Protein AF-A0A965J196-F1 (afdb_monomer_lite)

Radius of gyration: 22.3 Å; chains: 1; bounding box: 58×25×59 Å

pLDDT: mean 90.2, std 11.03, range [49.34, 98.44]

Structure (mmCIF, N/CA/C/O backbone):
data_AF-A0A965J196-F1
#
_entry.id   AF-A0A965J196-F1
#
loop_
_atom_site.group_PDB
_atom_site.id
_atom_site.type_symbol
_atom_site.label_atom_id
_atom_site.label_alt_id
_atom_site.label_comp_id
_atom_site.label_asym_id
_atom_site.label_entity_id
_atom_site.label_seq_id
_atom_site.pdbx_PDB_ins_code
_atom_site.Cartn_x
_atom_site.Cartn_y
_atom_site.Cartn_z
_atom_site.occupancy
_atom_site.B_iso_or_equiv
_atom_site.auth_seq_id
_atom_site.auth_comp_id
_atom_site.auth_asym_id
_atom_site.auth_atom_id
_atom_site.pdbx_PDB_model_num
ATOM 1 N N . MET A 1 1 ? 32.928 -20.824 34.893 1.00 49.34 1 MET A N 1
ATOM 2 C CA . MET A 1 1 ? 31.990 -19.903 35.569 1.00 49.34 1 MET A CA 1
ATOM 3 C C . MET A 1 1 ? 30.732 -19.825 34.712 1.00 49.34 1 MET A C 1
ATOM 5 O O . MET A 1 1 ? 30.660 -18.980 33.832 1.00 49.34 1 MET A O 1
ATOM 9 N N . ASN A 1 2 ? 29.808 -20.776 34.893 1.00 49.47 2 ASN A N 1
ATOM 10 C CA . ASN A 1 2 ? 28.513 -20.784 34.205 1.00 49.47 2 ASN A CA 1
ATOM 11 C C . ASN A 1 2 ? 27.622 -19.736 34.861 1.00 49.47 2 ASN A C 1
ATOM 13 O O . ASN A 1 2 ? 27.351 -19.820 36.057 1.00 49.47 2 ASN A O 1
ATOM 17 N N . LYS A 1 3 ? 27.200 -18.736 34.093 1.00 63.19 3 LYS A N 1
ATOM 18 C CA . LYS A 1 3 ? 26.036 -17.933 34.450 1.00 63.19 3 LYS A CA 1
ATOM 19 C C . LYS A 1 3 ? 24.900 -18.444 33.582 1.00 63.19 3 LYS A C 1
ATOM 21 O O . LYS A 1 3 ? 24.869 -18.149 32.390 1.00 63.19 3 LYS A O 1
ATOM 26 N N . ASP A 1 4 ? 24.038 -19.257 34.179 1.00 73.50 4 ASP A N 1
ATOM 27 C CA . ASP A 1 4 ? 22.817 -19.729 33.542 1.00 73.50 4 ASP A CA 1
ATOM 28 C C . ASP A 1 4 ? 21.956 -18.508 33.208 1.00 73.50 4 ASP A C 1
ATOM 30 O O . ASP A 1 4 ? 21.618 -17.697 34.073 1.00 73.50 4 ASP A O 1
ATOM 34 N N . PHE A 1 5 ? 21.680 -18.321 31.921 1.00 79.00 5 PHE A N 1
ATOM 35 C CA . PHE A 1 5 ? 20.799 -17.262 31.461 1.00 79.00 5 PHE A CA 1
ATOM 36 C C . PHE A 1 5 ? 19.358 -17.631 31.815 1.00 79.00 5 PHE A C 1
ATOM 38 O O . PHE A 1 5 ? 18.801 -18.587 31.275 1.00 79.00 5 PHE A O 1
ATOM 45 N N . THR A 1 6 ? 18.739 -16.841 32.688 1.00 79.44 6 THR A N 1
ATOM 46 C CA . THR A 1 6 ? 17.302 -16.908 32.957 1.00 79.44 6 THR A CA 1
ATOM 47 C C . THR A 1 6 ? 16.623 -15.776 32.197 1.00 79.44 6 THR A C 1
ATOM 49 O O . THR A 1 6 ? 16.909 -14.603 32.441 1.00 79.44 6 THR A O 1
ATOM 52 N N . ALA A 1 7 ? 15.729 -16.108 31.262 1.00 82.44 7 ALA A N 1
ATOM 53 C CA . ALA A 1 7 ? 14.976 -15.100 30.524 1.00 82.44 7 ALA A CA 1
ATOM 54 C C . ALA A 1 7 ? 14.130 -14.241 31.489 1.00 82.44 7 ALA A C 1
ATOM 56 O O . ALA A 1 7 ? 13.536 -14.785 32.426 1.00 82.44 7 ALA A O 1
ATOM 57 N N . PRO A 1 8 ? 14.042 -12.914 31.280 1.00 78.38 8 PRO A N 1
ATOM 58 C CA . PRO A 1 8 ? 13.210 -12.057 32.111 1.00 78.38 8 PRO A CA 1
ATOM 59 C C . PRO A 1 8 ? 11.737 -12.452 31.954 1.00 78.38 8 PRO A C 1
ATOM 61 O O . PRO A 1 8 ? 11.167 -12.390 30.865 1.00 78.38 8 PRO A O 1
ATOM 64 N N . VAL A 1 9 ? 11.110 -12.855 33.058 1.00 75.25 9 VAL A N 1
ATOM 65 C CA . VAL A 1 9 ? 9.669 -13.102 33.110 1.00 75.25 9 VAL A CA 1
ATOM 66 C C . VAL A 1 9 ? 8.987 -11.769 33.386 1.00 75.25 9 VAL A C 1
ATOM 68 O O . VAL A 1 9 ? 9.043 -11.245 34.497 1.00 75.25 9 VAL A O 1
ATOM 71 N N . PHE A 1 10 ? 8.338 -11.203 32.371 1.00 74.31 10 PHE A N 1
ATOM 72 C CA . PHE A 1 10 ? 7.471 -10.049 32.575 1.00 74.31 10 PHE A CA 1
ATOM 73 C C . PHE A 1 10 ? 6.290 -10.471 3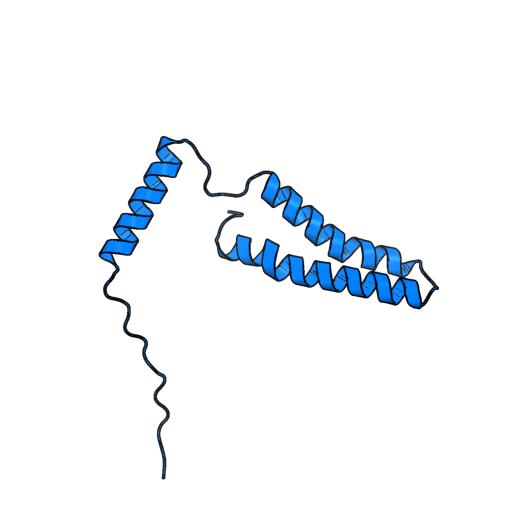3.453 1.00 74.31 10 PHE A C 1
ATOM 75 O O . PHE A 1 10 ? 5.554 -11.401 33.113 1.00 74.31 10 PHE A O 1
ATOM 82 N N . LEU A 1 11 ? 6.104 -9.793 34.590 1.00 64.06 11 LEU A N 1
ATOM 83 C CA . LEU A 1 11 ? 4.925 -9.981 35.432 1.00 64.06 11 LEU A CA 1
ATOM 84 C C . LEU A 1 11 ? 3.679 -9.786 34.559 1.00 64.06 11 LEU A C 1
ATOM 86 O O . LEU A 1 11 ? 3.487 -8.716 33.977 1.00 64.06 11 LEU A O 1
ATOM 90 N N . LYS A 1 12 ? 2.826 -10.816 34.453 1.00 64.69 12 LYS A N 1
ATOM 91 C CA . LYS A 1 12 ? 1.497 -10.679 33.842 1.00 64.69 12 LYS A CA 1
ATOM 92 C C . LYS A 1 12 ? 0.781 -9.568 34.601 1.00 64.69 12 LYS A C 1
ATOM 94 O O . LYS A 1 12 ? 0.410 -9.767 35.755 1.00 64.69 12 LYS A O 1
ATOM 99 N N . SER A 1 13 ? 0.640 -8.397 33.977 1.00 60.91 13 SER A N 1
ATOM 100 C CA . SER A 1 13 ? 0.029 -7.233 34.620 1.00 60.91 13 SER A CA 1
ATOM 101 C C . SER A 1 13 ? -1.295 -7.638 35.277 1.00 60.91 13 SER A C 1
ATOM 103 O O . SER A 1 13 ? -2.136 -8.286 34.647 1.00 60.91 13 SER A O 1
ATOM 105 N N . SER A 1 14 ? -1.486 -7.268 36.542 1.00 63.47 14 SER A N 1
ATOM 106 C CA . SER A 1 14 ? -2.669 -7.591 37.355 1.00 63.47 14 SER A CA 1
ATOM 107 C C . SER A 1 14 ? -3.959 -6.902 36.874 1.00 63.47 14 SER A C 1
ATOM 109 O O . SER A 1 14 ? -4.982 -6.932 37.550 1.00 63.47 14 SER A O 1
ATOM 111 N N . ASN A 1 15 ? -3.953 -6.311 35.676 1.00 68.00 15 ASN A N 1
ATOM 112 C CA . ASN A 1 15 ? -5.004 -5.442 35.156 1.00 68.00 15 ASN A CA 1
ATOM 113 C C . ASN A 1 15 ? -6.107 -6.176 34.372 1.00 68.00 15 ASN A C 1
ATOM 115 O O . ASN A 1 15 ? -6.840 -5.561 33.598 1.00 68.00 15 ASN A O 1
ATOM 119 N N . GLN A 1 16 ? -6.259 -7.491 34.560 1.00 76.50 16 GLN A N 1
ATOM 120 C CA . GLN A 1 16 ? -7.253 -8.300 33.836 1.00 76.50 16 GLN A CA 1
ATOM 121 C C . GLN A 1 16 ? -8.684 -7.749 33.979 1.00 76.50 16 GLN A C 1
ATOM 123 O O . GLN A 1 16 ? -9.442 -7.745 33.008 1.00 76.50 16 GLN A O 1
ATOM 128 N N . GLY A 1 17 ? -9.040 -7.225 35.159 1.00 85.44 17 GLY A N 1
ATOM 129 C CA . GLY A 1 17 ? -10.346 -6.603 35.404 1.00 85.44 17 GLY A CA 1
ATOM 130 C C . GLY A 1 17 ? -10.579 -5.336 34.573 1.00 85.44 17 GLY A C 1
ATOM 131 O O . GLY A 1 17 ? -11.665 -5.157 34.013 1.00 85.44 17 GLY A O 1
ATOM 132 N N . PHE A 1 18 ? -9.551 -4.495 34.421 1.00 87.94 18 PHE A N 1
ATOM 133 C CA . PHE A 1 18 ? -9.609 -3.303 33.575 1.00 87.94 18 PHE A CA 1
ATOM 134 C C . PHE A 1 18 ? -9.768 -3.681 32.099 1.00 87.94 18 PHE A C 1
ATOM 136 O O . PHE A 1 18 ? -10.706 -3.213 31.456 1.00 87.94 18 PHE A O 1
ATOM 143 N N . TYR A 1 19 ? -8.931 -4.592 31.583 1.00 87.44 19 TYR A N 1
ATOM 144 C CA . TYR A 1 19 ? -9.012 -5.052 30.188 1.00 87.44 19 TYR A CA 1
ATOM 145 C C . TYR A 1 19 ? -10.381 -5.652 29.855 1.00 87.44 19 TYR A C 1
ATOM 147 O O . TYR A 1 19 ? -10.973 -5.321 28.826 1.00 87.44 19 TYR A O 1
ATOM 155 N N . LYS A 1 20 ? -10.922 -6.497 30.743 1.00 90.44 20 LYS A N 1
ATOM 156 C CA . LYS A 1 20 ? -12.254 -7.090 30.567 1.00 90.44 20 LYS A CA 1
ATOM 157 C C . LYS A 1 20 ? -13.342 -6.017 30.519 1.00 90.44 20 LYS A C 1
ATOM 159 O O . LYS A 1 20 ? -14.202 -6.054 29.638 1.00 90.44 20 LYS A O 1
ATOM 164 N N . THR A 1 21 ? -13.291 -5.052 31.436 1.00 93.94 21 THR A N 1
ATOM 165 C CA . THR A 1 21 ? -14.264 -3.951 31.496 1.00 93.94 21 THR A CA 1
ATOM 166 C C . THR A 1 21 ? -14.184 -3.070 30.249 1.00 93.94 21 THR A C 1
ATOM 168 O O . THR A 1 21 ? -15.217 -2.765 29.654 1.00 93.94 21 THR A O 1
ATOM 171 N N . LEU A 1 22 ? -12.972 -2.717 29.810 1.00 93.50 22 LEU A N 1
ATOM 172 C CA . LEU A 1 22 ? -12.731 -1.936 28.597 1.00 93.50 22 LEU A CA 1
ATOM 173 C C . LEU A 1 22 ? -13.294 -2.644 27.357 1.00 93.50 22 LEU A C 1
ATOM 175 O O . LEU A 1 22 ? -14.127 -2.069 26.660 1.00 93.50 22 LEU A O 1
ATOM 179 N N . ASN A 1 23 ? -12.919 -3.905 27.123 1.00 91.44 23 ASN A N 1
ATOM 180 C CA . ASN A 1 23 ? -13.396 -4.674 25.968 1.00 91.44 23 ASN A CA 1
ATOM 181 C C . ASN A 1 23 ? -14.920 -4.848 25.961 1.00 91.44 23 ASN A C 1
ATOM 183 O O . ASN A 1 23 ? -15.540 -4.792 24.896 1.00 91.44 23 ASN A O 1
ATOM 187 N N . THR A 1 24 ? -15.529 -5.023 27.139 1.00 94.69 24 THR A N 1
ATOM 188 C CA . THR A 1 24 ? -16.991 -5.122 27.277 1.00 94.69 24 THR A CA 1
ATOM 189 C C . THR A 1 24 ? -17.660 -3.821 26.841 1.00 94.69 24 THR A C 1
ATOM 191 O O . THR A 1 24 ? -18.560 -3.846 26.005 1.00 94.69 24 THR A O 1
ATOM 194 N N . ARG A 1 25 ? -17.184 -2.676 27.345 1.00 95.56 25 ARG A N 1
ATOM 195 C CA . ARG A 1 25 ? -17.748 -1.355 27.019 1.00 95.56 25 ARG A CA 1
ATOM 196 C C . ARG A 1 25 ? -17.541 -0.976 25.555 1.00 95.56 25 ARG A C 1
ATOM 198 O O . ARG A 1 25 ? -18.477 -0.502 24.920 1.00 95.56 25 ARG A O 1
ATOM 205 N N . VAL A 1 26 ? -16.354 -1.231 25.001 1.00 94.00 26 VAL A N 1
ATOM 206 C CA . VAL A 1 26 ? -16.083 -1.015 23.571 1.00 94.00 26 VAL A CA 1
ATOM 207 C C . VAL A 1 26 ? -17.017 -1.885 22.731 1.00 94.00 26 VAL A C 1
ATOM 209 O O . VAL A 1 26 ? -17.662 -1.392 21.816 1.00 94.00 26 VAL A O 1
ATOM 212 N N . THR A 1 27 ? -17.176 -3.167 23.065 1.00 91.56 27 THR A N 1
ATOM 213 C CA . THR A 1 27 ? -18.082 -4.054 22.319 1.00 91.56 27 THR A CA 1
ATOM 214 C C . THR A 1 27 ? -19.540 -3.606 22.387 1.00 91.56 27 THR A C 1
ATOM 216 O O . THR A 1 27 ? -20.208 -3.611 21.353 1.00 91.56 27 THR A O 1
ATOM 219 N N . ALA A 1 28 ? -20.013 -3.184 23.563 1.00 94.75 28 ALA A N 1
ATOM 220 C CA . ALA A 1 28 ? -21.355 -2.633 23.732 1.00 94.75 28 ALA A CA 1
ATOM 221 C C . ALA A 1 28 ? -21.566 -1.394 22.849 1.00 94.75 28 ALA A C 1
ATOM 223 O O . ALA A 1 28 ? -22.545 -1.347 22.113 1.00 94.75 28 ALA A O 1
ATOM 224 N N . TYR A 1 29 ? -20.602 -0.467 22.816 1.00 95.62 29 TYR A N 1
ATOM 225 C CA . TYR A 1 29 ? -20.666 0.726 21.966 1.00 95.62 29 TYR A CA 1
ATOM 226 C C . TYR A 1 29 ? -20.860 0.392 20.478 1.00 95.62 29 TYR A C 1
ATOM 228 O O . TYR A 1 29 ? -21.746 0.951 19.832 1.00 95.62 29 TYR A O 1
ATOM 236 N N . PHE A 1 30 ? -20.069 -0.538 19.930 1.00 93.31 30 PHE A N 1
ATOM 237 C CA . PHE A 1 30 ? -20.216 -0.954 18.528 1.00 93.31 30 PHE A CA 1
ATOM 238 C C . PHE A 1 30 ? -21.589 -1.590 18.265 1.00 93.31 30 PHE A C 1
ATOM 240 O O . PHE A 1 30 ? -22.222 -1.277 17.259 1.00 93.31 30 PHE A O 1
ATOM 247 N N . SER A 1 31 ? -22.077 -2.428 19.187 1.00 92.25 31 SER A N 1
ATOM 248 C CA . SER A 1 31 ? -23.383 -3.090 19.071 1.00 92.25 31 SER A CA 1
ATOM 249 C C . SER A 1 31 ? -24.548 -2.092 19.121 1.00 92.25 31 SER A C 1
ATOM 251 O O . SER A 1 31 ? -25.383 -2.058 18.217 1.00 92.25 31 SER A O 1
ATOM 253 N N . GLU A 1 32 ? -24.568 -1.212 20.126 1.00 95.81 32 GLU A N 1
ATOM 254 C CA . GLU A 1 32 ? -25.612 -0.195 20.320 1.00 95.81 32 GLU A CA 1
ATOM 255 C C . GLU A 1 32 ? -25.680 0.795 19.153 1.00 95.81 32 GLU A C 1
ATOM 257 O O . GLU A 1 32 ? -26.765 1.221 18.750 1.00 95.81 32 GLU A O 1
ATOM 262 N N . LYS A 1 33 ? -24.525 1.146 18.575 1.00 94.81 33 LYS A N 1
ATOM 263 C CA . LYS A 1 33 ? -24.431 2.038 17.411 1.00 94.81 33 LYS A CA 1
ATOM 264 C C . LYS A 1 33 ? -24.563 1.318 16.067 1.00 94.81 33 LYS A C 1
ATOM 266 O O . LYS A 1 33 ? -24.520 1.990 15.040 1.00 94.81 33 LYS A O 1
ATOM 271 N N . LYS A 1 34 ? -24.749 -0.010 16.054 1.00 91.75 34 LYS A N 1
ATOM 272 C CA . LYS A 1 34 ? -24.807 -0.848 14.839 1.00 91.75 34 LYS A CA 1
ATOM 273 C C . LYS A 1 34 ? -23.592 -0.652 13.921 1.00 91.75 34 LYS A C 1
ATOM 275 O O . LYS A 1 34 ? -23.713 -0.659 12.697 1.00 91.75 34 LYS A O 1
ATOM 280 N N . LEU A 1 35 ? -22.420 -0.452 14.519 1.00 89.69 35 LEU A N 1
ATOM 281 C CA . LEU A 1 35 ? -21.151 -0.319 13.813 1.00 89.69 35 LEU A CA 1
ATOM 282 C C . LEU A 1 35 ? -20.494 -1.693 13.676 1.00 89.69 35 LEU A C 1
ATOM 284 O O . LEU A 1 35 ? -20.452 -2.475 14.625 1.00 89.69 35 LEU A O 1
ATOM 288 N N . THR A 1 36 ? -19.935 -1.969 12.500 1.00 87.38 36 THR A N 1
ATOM 289 C CA . THR A 1 36 ? -19.085 -3.145 12.298 1.00 87.38 36 THR A CA 1
ATOM 290 C C . THR A 1 36 ? -17.707 -2.920 12.918 1.00 87.38 36 THR A C 1
ATOM 292 O O . THR A 1 36 ? -17.187 -1.804 12.909 1.00 87.38 36 THR A O 1
ATOM 295 N N . LYS A 1 37 ? -17.113 -3.986 13.458 1.00 84.81 37 LYS A N 1
ATOM 296 C CA . LYS A 1 37 ? -15.709 -4.007 13.902 1.00 84.81 37 LYS A CA 1
ATOM 297 C C . LYS A 1 37 ? -14.748 -4.424 12.786 1.00 84.81 37 LYS A C 1
ATOM 299 O O . LYS A 1 37 ? -13.539 -4.356 12.971 1.00 84.81 37 LYS A O 1
ATOM 304 N N . HIS A 1 38 ? -15.302 -4.874 11.667 1.00 88.50 38 HIS A N 1
ATOM 305 C CA . HIS A 1 38 ? -14.563 -5.415 10.540 1.00 88.50 38 HIS A CA 1
ATOM 306 C C . HIS A 1 38 ? -14.371 -4.353 9.457 1.00 88.50 38 HIS A C 1
ATOM 308 O O . HIS A 1 38 ? -14.788 -3.198 9.594 1.00 88.50 38 HIS A O 1
ATOM 314 N N . ALA A 1 39 ? -13.731 -4.767 8.372 1.00 84.62 39 ALA A N 1
ATOM 315 C CA . ALA A 1 39 ? -13.264 -3.903 7.316 1.00 84.62 39 ALA A CA 1
ATOM 316 C C . ALA A 1 39 ? -14.377 -3.017 6.755 1.00 84.62 39 ALA A C 1
ATOM 318 O O . ALA A 1 39 ? -15.528 -3.419 6.579 1.00 84.62 39 ALA A O 1
ATOM 319 N N . ASN A 1 40 ? -13.989 -1.787 6.439 1.00 90.56 40 ASN A N 1
ATOM 320 C CA . ASN A 1 40 ? -14.831 -0.815 5.763 1.00 90.56 40 ASN A CA 1
ATOM 321 C C . ASN A 1 40 ? -14.328 -0.589 4.321 1.00 90.56 40 ASN A C 1
ATOM 323 O O . ASN A 1 40 ? -13.232 -1.040 3.969 1.00 90.56 40 ASN A O 1
ATOM 327 N N . PRO A 1 41 ? -15.081 0.134 3.471 1.00 91.81 41 PRO A N 1
ATOM 328 C CA . PRO A 1 41 ? -14.663 0.397 2.092 1.00 91.81 41 PRO A CA 1
ATOM 329 C C . PRO A 1 41 ? -13.288 1.072 1.972 1.00 91.81 41 PRO A C 1
ATOM 331 O O . PRO A 1 41 ? -12.546 0.799 1.031 1.00 91.81 41 PRO A O 1
ATOM 334 N N . GLY A 1 42 ? -12.912 1.906 2.948 1.00 93.94 42 GLY A N 1
ATOM 335 C CA . GLY A 1 42 ? -11.594 2.539 2.996 1.00 93.94 42 GLY A CA 1
ATOM 336 C C . GLY A 1 42 ? -10.459 1.527 3.155 1.00 93.94 42 GLY A C 1
ATOM 337 O O . GLY A 1 42 ? -9.424 1.665 2.507 1.00 93.94 42 GLY A O 1
ATOM 338 N N . MET A 1 43 ? -10.660 0.471 3.946 1.00 94.25 43 MET A N 1
ATOM 339 C CA . MET A 1 43 ? -9.681 -0.613 4.104 1.00 94.25 43 MET A CA 1
ATOM 340 C C . MET A 1 43 ? -9.526 -1.454 2.836 1.00 94.25 43 MET A C 1
ATOM 342 O O . MET A 1 43 ? -8.409 -1.827 2.470 1.00 94.25 43 MET A O 1
ATOM 346 N N . VAL A 1 44 ? -10.631 -1.715 2.132 1.00 93.44 44 VAL A N 1
ATOM 347 C CA . VAL A 1 44 ? -10.598 -2.424 0.844 1.00 93.44 44 VAL A CA 1
ATOM 348 C C . VAL A 1 44 ? -9.839 -1.598 -0.193 1.00 93.44 44 VAL A C 1
ATOM 350 O O . VAL A 1 44 ? -8.929 -2.113 -0.842 1.00 93.44 44 VAL A O 1
ATOM 353 N N . PHE A 1 45 ? -10.143 -0.300 -0.296 1.00 96.19 45 PHE A N 1
ATOM 354 C CA . PHE A 1 45 ? -9.423 0.614 -1.183 1.00 96.19 45 PHE A CA 1
ATOM 355 C C . PHE A 1 45 ? -7.932 0.691 -0.839 1.00 96.19 45 PHE A C 1
ATOM 357 O O . PHE A 1 45 ? -7.093 0.543 -1.723 1.00 96.19 45 PHE A O 1
ATOM 364 N N . LYS A 1 46 ? -7.593 0.858 0.445 1.00 95.62 46 LYS A N 1
ATOM 365 C CA . LYS A 1 46 ? -6.209 0.857 0.940 1.00 95.62 46 LYS A CA 1
ATOM 366 C C . LYS A 1 46 ? -5.469 -0.417 0.524 1.00 95.62 46 LYS A C 1
ATOM 368 O O . LYS A 1 46 ? -4.343 -0.329 0.043 1.00 95.62 46 LYS A O 1
ATOM 373 N N . SER A 1 47 ? -6.101 -1.583 0.663 1.00 96.31 47 SER A N 1
ATOM 374 C CA . SER A 1 47 ? -5.510 -2.863 0.254 1.00 96.31 47 SER A CA 1
ATOM 375 C C . SER A 1 47 ? -5.267 -2.920 -1.248 1.00 96.31 47 SER A C 1
ATOM 377 O O . SER A 1 47 ? -4.149 -3.193 -1.680 1.00 96.31 47 SER A O 1
ATOM 379 N N . PHE A 1 48 ? -6.286 -2.599 -2.047 1.00 97.56 48 PHE A N 1
ATOM 380 C CA . PHE A 1 48 ? -6.171 -2.568 -3.503 1.00 97.56 48 PHE A CA 1
ATOM 381 C C . PHE A 1 48 ? -5.076 -1.601 -3.972 1.00 97.56 48 PHE A C 1
ATOM 383 O O . PHE A 1 48 ? -4.271 -1.945 -4.837 1.00 97.56 48 PHE A O 1
ATOM 390 N N . PHE A 1 49 ? -5.009 -0.415 -3.367 1.00 98.00 49 PHE A N 1
ATOM 391 C CA . PHE A 1 49 ? -3.991 0.586 -3.655 1.00 98.00 49 PHE A CA 1
ATOM 392 C C . PHE A 1 49 ? -2.582 0.068 -3.343 1.00 98.00 49 PHE A C 1
ATOM 394 O O . PHE A 1 49 ? -1.709 0.147 -4.204 1.00 98.00 49 PHE A O 1
ATOM 401 N N . MET A 1 50 ? -2.361 -0.517 -2.160 1.00 97.88 50 MET A N 1
ATOM 402 C CA . MET A 1 50 ? -1.043 -1.041 -1.769 1.00 97.88 50 MET A CA 1
ATOM 403 C C . MET A 1 50 ? -0.600 -2.218 -2.646 1.00 97.88 50 MET A C 1
ATOM 405 O O . MET A 1 50 ? 0.557 -2.268 -3.061 1.00 97.88 50 MET A O 1
ATOM 409 N N . LEU A 1 51 ? -1.517 -3.129 -2.992 1.00 97.81 51 LEU A N 1
ATOM 410 C CA . LEU A 1 51 ? -1.222 -4.210 -3.936 1.00 97.81 51 LEU A CA 1
ATOM 411 C C . LEU A 1 51 ? -0.888 -3.657 -5.324 1.00 97.81 51 LEU A C 1
ATOM 413 O O . LEU A 1 51 ? 0.086 -4.089 -5.936 1.00 97.81 51 LEU A O 1
ATOM 417 N N . SER A 1 52 ? -1.650 -2.676 -5.808 1.00 98.12 52 SER A N 1
ATOM 418 C CA . SER A 1 52 ? -1.398 -2.044 -7.108 1.00 98.12 52 SER A CA 1
ATOM 419 C C . SER A 1 52 ? -0.050 -1.325 -7.132 1.00 98.12 52 SER A C 1
ATOM 421 O O . SER A 1 52 ? 0.667 -1.430 -8.126 1.00 98.12 52 SER A O 1
ATOM 423 N N . LEU A 1 53 ? 0.325 -0.653 -6.041 1.00 98.19 53 LEU A N 1
ATOM 424 C CA . LEU A 1 53 ? 1.614 0.027 -5.893 1.00 98.19 53 LEU A CA 1
ATOM 425 C C . LEU A 1 53 ? 2.799 -0.951 -5.892 1.00 98.19 53 LEU A C 1
ATOM 427 O O . LEU A 1 53 ? 3.900 -0.568 -6.269 1.00 98.19 53 LEU A O 1
ATOM 431 N N . TYR A 1 54 ? 2.580 -2.210 -5.508 1.00 98.44 54 TYR A N 1
ATOM 432 C CA . TYR A 1 54 ? 3.587 -3.267 -5.592 1.00 98.44 54 TYR A CA 1
ATOM 433 C C . TYR A 1 54 ? 3.622 -3.941 -6.972 1.00 98.44 54 TYR A C 1
ATOM 435 O O . TYR A 1 54 ? 4.671 -3.988 -7.613 1.00 98.44 54 TYR A O 1
ATOM 443 N N . PHE A 1 55 ? 2.483 -4.444 -7.458 1.00 98.44 55 PHE A N 1
ATOM 444 C CA . PHE A 1 55 ? 2.437 -5.263 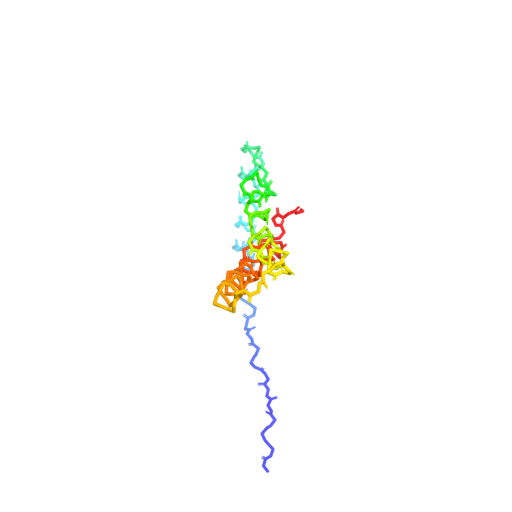-8.672 1.00 98.44 55 PHE A CA 1
ATOM 445 C C . PHE A 1 55 ? 2.534 -4.449 -9.962 1.00 98.44 55 PHE A C 1
ATOM 447 O O . PHE A 1 55 ? 3.197 -4.888 -10.901 1.00 98.44 55 PHE A O 1
ATOM 454 N N . SER A 1 56 ? 1.913 -3.267 -10.032 1.00 98.25 56 SER A N 1
ATOM 455 C CA . SER A 1 56 ? 1.887 -2.490 -11.281 1.00 98.25 56 SER A CA 1
ATOM 456 C C . SER A 1 56 ? 3.291 -2.078 -11.734 1.00 98.25 56 SER A C 1
ATOM 458 O O . SER A 1 56 ? 3.613 -2.323 -12.896 1.00 98.25 56 SER A O 1
ATOM 460 N N . PRO A 1 57 ? 4.175 -1.534 -10.868 1.00 97.94 57 PRO A N 1
ATOM 461 C CA . PRO A 1 57 ? 5.533 -1.195 -11.286 1.00 97.94 57 PRO A CA 1
ATOM 462 C C . PRO A 1 57 ? 6.338 -2.415 -11.742 1.00 97.94 57 PRO A C 1
ATOM 464 O O . PRO A 1 57 ? 7.093 -2.309 -12.705 1.00 97.94 57 PRO A O 1
ATOM 467 N N . ILE A 1 58 ? 6.139 -3.579 -11.109 1.00 98.06 58 ILE A N 1
ATOM 468 C CA . ILE A 1 58 ? 6.799 -4.831 -11.504 1.00 98.06 58 ILE A CA 1
ATOM 469 C C . ILE A 1 58 ? 6.359 -5.235 -12.912 1.00 98.06 58 ILE A C 1
ATOM 471 O O . ILE A 1 58 ? 7.213 -5.460 -13.766 1.00 98.06 58 ILE A O 1
ATOM 475 N N . VAL A 1 59 ? 5.051 -5.264 -13.184 1.00 98.25 59 VAL A N 1
ATOM 476 C CA . VAL A 1 59 ? 4.519 -5.626 -14.509 1.00 98.25 59 VAL A CA 1
ATOM 477 C C . VAL A 1 59 ? 4.989 -4.641 -15.580 1.00 98.25 59 VAL A C 1
ATOM 479 O O . VAL A 1 59 ? 5.440 -5.066 -16.639 1.00 98.25 59 VAL A O 1
ATOM 482 N N . ILE A 1 60 ? 4.948 -3.335 -15.300 1.00 97.88 60 ILE A N 1
ATOM 483 C CA . ILE A 1 60 ? 5.410 -2.297 -16.234 1.00 97.88 60 ILE A CA 1
ATOM 484 C C . ILE A 1 60 ? 6.915 -2.450 -16.517 1.00 97.88 60 ILE A C 1
ATOM 486 O O . ILE A 1 60 ? 7.343 -2.289 -17.661 1.00 97.88 60 ILE A O 1
ATOM 490 N N . SER A 1 61 ? 7.716 -2.811 -15.507 1.00 97.31 61 SER A N 1
ATOM 491 C CA . SER A 1 61 ? 9.170 -2.968 -15.651 1.00 97.31 61 SER A CA 1
ATOM 492 C C . SER A 1 61 ? 9.577 -4.052 -16.654 1.00 97.31 61 SER A C 1
ATOM 494 O O . SER A 1 61 ? 10.641 -3.933 -17.257 1.00 97.31 61 SER A O 1
ATOM 496 N N . LEU A 1 62 ? 8.719 -5.052 -16.903 1.00 96.94 62 LEU A N 1
ATOM 497 C CA . LEU A 1 62 ? 8.979 -6.135 -17.861 1.00 96.94 62 LEU A CA 1
ATOM 498 C C . LEU A 1 62 ? 9.056 -5.655 -19.317 1.00 96.94 62 LEU A C 1
ATOM 500 O O . LEU A 1 62 ? 9.632 -6.340 -20.158 1.00 96.94 62 LEU A O 1
ATOM 504 N N . PHE A 1 63 ? 8.483 -4.488 -19.619 1.00 96.75 63 PHE A N 1
ATOM 505 C CA . PHE A 1 63 ? 8.412 -3.938 -20.975 1.00 96.75 63 PHE A CA 1
ATOM 506 C C . PHE A 1 63 ? 9.344 -2.734 -21.181 1.00 96.75 63 PHE A C 1
ATOM 508 O O . PHE A 1 63 ? 9.305 -2.094 -22.232 1.00 96.75 63 PHE A O 1
ATOM 515 N N . LEU A 1 64 ? 10.175 -2.40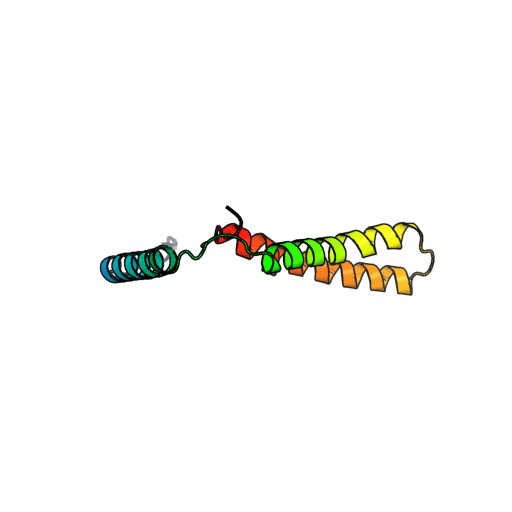1 -20.188 1.00 94.75 64 LEU A N 1
ATOM 516 C CA . LEU A 1 64 ? 11.059 -1.237 -20.208 1.00 94.75 64 LEU A CA 1
ATOM 517 C C . LEU A 1 64 ? 12.518 -1.638 -20.427 1.00 94.75 64 LEU A C 1
ATOM 519 O O . LEU A 1 64 ? 13.041 -2.529 -19.769 1.00 94.75 64 LEU A O 1
ATOM 523 N N . SER A 1 65 ? 13.200 -0.902 -21.306 1.00 93.81 65 SER A N 1
ATOM 524 C CA . SER A 1 65 ? 14.643 -1.032 -21.556 1.00 93.81 65 SER A CA 1
ATOM 525 C C . SER A 1 65 ? 15.478 0.083 -20.915 1.00 93.81 65 SER A C 1
ATOM 527 O O . SER A 1 65 ? 16.703 -0.006 -20.870 1.00 93.81 65 SER A O 1
ATOM 529 N N . ASN A 1 66 ? 14.841 1.144 -20.406 1.00 97.75 66 ASN A N 1
ATOM 530 C CA . ASN A 1 66 ? 15.538 2.254 -19.762 1.00 97.75 66 ASN A CA 1
ATOM 531 C C . ASN A 1 66 ? 15.898 1.910 -18.309 1.00 97.75 66 ASN A C 1
ATOM 533 O O . ASN A 1 66 ? 15.017 1.778 -17.457 1.00 97.75 66 ASN A O 1
ATOM 537 N N . THR A 1 67 ? 17.197 1.845 -18.016 1.00 97.00 67 THR A N 1
ATOM 538 C CA . THR A 1 67 ? 17.725 1.467 -16.697 1.00 97.00 67 THR A CA 1
ATOM 539 C C . THR A 1 67 ? 17.253 2.378 -15.563 1.00 97.00 67 THR A C 1
ATOM 541 O O . THR A 1 67 ? 16.907 1.888 -14.492 1.00 97.00 67 THR A O 1
ATOM 544 N N . PHE A 1 68 ? 17.200 3.697 -15.769 1.00 97.75 68 PHE A N 1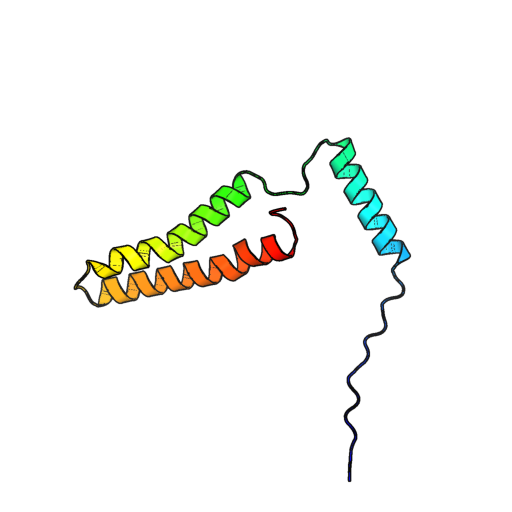
ATOM 545 C CA . PHE A 1 68 ? 16.790 4.627 -14.711 1.00 97.75 68 PHE A CA 1
ATOM 546 C C . PHE A 1 68 ? 15.303 4.490 -14.376 1.00 97.75 68 PHE A C 1
ATOM 548 O O . PHE A 1 68 ? 14.939 4.489 -13.200 1.00 97.75 68 PHE A O 1
ATOM 555 N N . LEU A 1 69 ? 14.450 4.308 -15.390 1.00 97.56 69 LEU A N 1
ATOM 556 C CA . LEU A 1 69 ? 13.027 4.029 -15.177 1.00 97.56 69 LEU A CA 1
ATOM 557 C C . LEU A 1 69 ? 12.815 2.674 -14.499 1.00 97.56 69 LEU A C 1
ATOM 559 O O . LEU A 1 69 ? 11.985 2.574 -13.599 1.00 97.56 69 LEU A O 1
ATOM 563 N N . PHE A 1 70 ? 13.589 1.655 -14.882 1.00 97.69 70 PHE A N 1
ATOM 564 C CA . PHE A 1 70 ? 13.544 0.343 -14.242 1.00 97.69 70 PHE A CA 1
ATOM 565 C C . PHE A 1 70 ? 13.847 0.449 -12.741 1.00 97.69 70 PHE A C 1
ATOM 567 O O . PHE A 1 70 ? 13.041 0.016 -11.921 1.00 97.69 70 PHE A O 1
ATOM 574 N N . ILE A 1 71 ? 14.952 1.105 -12.370 1.00 97.88 71 ILE A N 1
ATOM 575 C CA . ILE A 1 71 ? 15.312 1.330 -10.960 1.00 97.88 71 ILE A CA 1
ATOM 576 C C . ILE A 1 71 ? 14.209 2.119 -10.239 1.00 97.88 71 ILE A C 1
ATOM 578 O O . ILE A 1 71 ? 13.796 1.733 -9.147 1.00 97.88 71 ILE A O 1
ATOM 582 N N . GLY A 1 72 ? 13.686 3.183 -10.858 1.00 98.25 72 GLY A N 1
ATOM 583 C CA . GLY A 1 72 ? 12.605 3.987 -10.284 1.00 98.25 72 GLY A CA 1
ATOM 584 C C . GLY A 1 72 ? 11.343 3.173 -9.979 1.00 98.25 72 GLY A C 1
ATOM 585 O O . GLY A 1 72 ? 10.789 3.282 -8.885 1.00 98.25 72 GLY A O 1
ATOM 586 N N . LEU A 1 73 ? 10.917 2.304 -10.900 1.00 98.19 73 LEU A N 1
ATOM 587 C CA . LEU A 1 73 ? 9.768 1.416 -10.692 1.00 98.19 73 LEU A CA 1
ATOM 588 C C . LEU A 1 73 ? 10.013 0.399 -9.575 1.00 98.19 73 LEU A C 1
ATOM 590 O O . LEU A 1 73 ? 9.107 0.138 -8.786 1.00 98.19 73 LEU A O 1
ATOM 594 N N . TRP A 1 74 ? 11.230 -0.130 -9.456 1.00 98.00 74 TRP A N 1
ATOM 595 C CA . TRP A 1 74 ? 11.591 -1.035 -8.363 1.00 98.00 74 TRP A CA 1
ATOM 596 C C . TRP A 1 74 ? 11.617 -0.335 -7.001 1.00 98.00 74 TRP A C 1
ATOM 598 O O . TRP A 1 74 ? 11.161 -0.914 -6.014 1.00 98.00 74 TRP A O 1
ATOM 608 N N . CYS A 1 75 ? 12.054 0.926 -6.932 1.00 98.31 75 CYS A N 1
ATOM 609 C CA . CYS A 1 75 ? 11.924 1.735 -5.718 1.00 98.31 75 CYS A CA 1
ATOM 610 C C . CYS A 1 75 ? 10.451 1.914 -5.317 1.00 98.31 75 CYS A C 1
ATOM 612 O O . CYS A 1 75 ? 10.106 1.738 -4.147 1.00 98.31 75 CYS A O 1
ATOM 614 N N . ILE A 1 76 ? 9.571 2.209 -6.282 1.00 98.44 76 ILE A N 1
ATOM 615 C CA . ILE A 1 76 ? 8.124 2.331 -6.038 1.00 98.44 76 ILE A CA 1
ATOM 616 C C . ILE A 1 76 ? 7.540 0.992 -5.567 1.00 98.44 76 ILE A C 1
ATOM 618 O O . ILE A 1 76 ? 6.803 0.963 -4.581 1.00 98.44 76 ILE A O 1
ATOM 622 N N . ALA A 1 77 ? 7.918 -0.122 -6.200 1.00 98.44 77 ALA A N 1
ATOM 623 C CA . ALA A 1 77 ? 7.502 -1.454 -5.768 1.00 98.44 77 ALA A CA 1
ATOM 624 C C . ALA A 1 77 ? 7.967 -1.756 -4.332 1.00 98.44 77 ALA A C 1
ATOM 626 O O . ALA A 1 77 ? 7.201 -2.309 -3.546 1.00 98.44 77 ALA A O 1
ATOM 627 N N . GLY A 1 78 ? 9.179 -1.344 -3.947 1.00 98.19 78 GLY A N 1
ATOM 628 C CA . GLY A 1 78 ? 9.678 -1.459 -2.573 1.00 98.19 78 GLY A CA 1
AT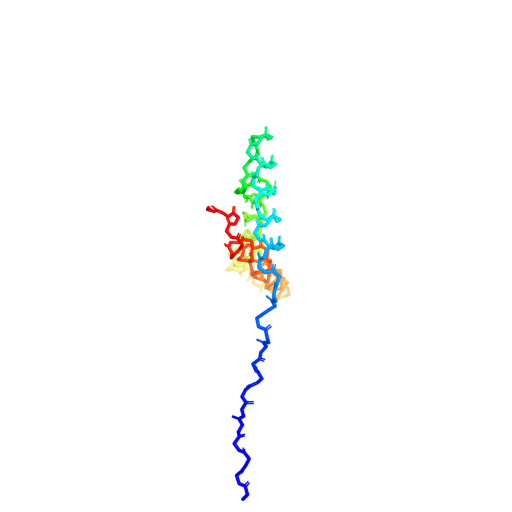OM 629 C C . GLY A 1 78 ? 8.809 -0.711 -1.555 1.00 98.19 78 GLY A C 1
ATOM 630 O O . GLY A 1 78 ? 8.485 -1.262 -0.501 1.00 98.19 78 GLY A O 1
ATOM 631 N N . ILE A 1 79 ? 8.352 0.502 -1.894 1.00 98.19 79 ILE A N 1
ATOM 632 C CA . ILE A 1 79 ? 7.382 1.255 -1.077 1.00 98.19 79 ILE A CA 1
ATOM 633 C C . ILE A 1 79 ? 6.058 0.485 -0.977 1.00 98.19 79 ILE A C 1
ATOM 635 O O . ILE A 1 79 ? 5.510 0.350 0.119 1.00 98.19 79 ILE A O 1
ATOM 639 N N . GLY A 1 80 ? 5.571 -0.073 -2.091 1.00 98.12 80 GLY A N 1
ATOM 640 C CA . GLY A 1 80 ? 4.381 -0.928 -2.113 1.00 98.12 80 GLY A CA 1
ATOM 641 C C . GLY A 1 80 ? 4.513 -2.147 -1.196 1.00 98.12 80 GLY A C 1
ATOM 642 O O . GLY A 1 80 ? 3.628 -2.406 -0.384 1.00 98.12 80 GLY A O 1
ATOM 643 N N . MET A 1 81 ? 5.646 -2.852 -1.247 1.00 98.19 81 MET A N 1
ATOM 644 C CA . MET A 1 81 ? 5.920 -4.019 -0.401 1.00 98.19 81 MET A CA 1
ATOM 645 C C . MET A 1 81 ? 5.930 -3.658 1.091 1.00 98.19 81 MET A C 1
ATOM 647 O O . MET A 1 81 ? 5.289 -4.339 1.896 1.00 98.19 81 MET A O 1
ATOM 651 N N . ALA A 1 82 ? 6.600 -2.563 1.465 1.00 97.94 82 ALA A N 1
ATOM 652 C CA . ALA A 1 82 ? 6.592 -2.068 2.841 1.00 97.94 82 ALA A CA 1
ATOM 653 C C . ALA A 1 82 ? 5.171 -1.685 3.299 1.00 97.94 82 ALA A C 1
ATOM 655 O O . ALA A 1 82 ? 4.764 -2.013 4.417 1.00 97.94 82 ALA A O 1
ATOM 656 N N . GLY A 1 83 ? 4.392 -1.050 2.417 1.00 97.12 83 GLY A N 1
ATOM 657 C CA . GLY A 1 83 ? 2.990 -0.703 2.649 1.00 97.12 83 GLY A CA 1
ATOM 658 C C . GLY A 1 83 ? 2.083 -1.922 2.834 1.00 97.12 83 GLY A C 1
ATOM 659 O O . GLY A 1 83 ? 1.228 -1.915 3.717 1.00 97.12 83 GLY A O 1
ATOM 660 N N . ILE A 1 84 ? 2.290 -3.005 2.084 1.00 98.00 84 ILE A N 1
ATOM 661 C CA . ILE A 1 84 ? 1.556 -4.263 2.295 1.00 98.00 84 ILE A CA 1
ATOM 662 C C . ILE A 1 84 ? 1.811 -4.792 3.714 1.00 98.00 84 ILE A C 1
ATOM 664 O O . ILE A 1 84 ? 0.855 -5.102 4.426 1.00 98.00 84 ILE A O 1
ATOM 668 N N . GLY A 1 85 ? 3.068 -4.825 4.165 1.00 96.38 85 GLY A N 1
ATOM 669 C CA . GLY A 1 85 ? 3.416 -5.288 5.512 1.00 96.38 85 GLY A CA 1
ATOM 670 C C . GLY A 1 85 ? 2.842 -4.408 6.629 1.00 96.38 85 GLY A C 1
ATOM 671 O O . GLY A 1 85 ? 2.144 -4.896 7.519 1.00 96.38 85 GLY A O 1
ATOM 672 N N . LEU A 1 86 ? 3.104 -3.100 6.576 1.00 94.81 86 LEU A N 1
ATOM 673 C CA . LEU A 1 86 ? 2.726 -2.174 7.650 1.00 94.81 86 LEU A CA 1
ATOM 674 C C . LEU A 1 86 ? 1.235 -1.827 7.648 1.00 94.81 86 LEU A C 1
ATOM 676 O O . LEU A 1 86 ? 0.681 -1.506 8.694 1.00 94.81 86 LEU A O 1
ATOM 680 N N . ALA A 1 87 ? 0.589 -1.849 6.486 1.00 93.44 87 ALA A N 1
ATOM 681 C CA . ALA A 1 87 ? -0.758 -1.328 6.335 1.00 93.44 87 ALA A CA 1
ATOM 682 C C . ALA A 1 87 ? -1.796 -2.436 6.127 1.00 93.44 87 ALA A C 1
ATOM 684 O O . ALA A 1 87 ? -2.877 -2.332 6.692 1.00 93.44 87 ALA A O 1
ATOM 685 N N . VAL A 1 88 ? -1.505 -3.482 5.347 1.00 95.81 88 VAL A N 1
ATOM 686 C CA . VAL A 1 88 ? -2.475 -4.561 5.074 1.00 95.81 88 VAL A CA 1
ATOM 687 C C . VAL A 1 88 ? -2.308 -5.706 6.072 1.00 95.81 88 VAL A C 1
ATOM 689 O O . VAL A 1 88 ? -3.266 -6.072 6.749 1.00 95.81 88 VAL A O 1
ATOM 692 N N . MET A 1 89 ? -1.095 -6.245 6.222 1.00 95.69 89 MET A N 1
ATOM 693 C CA . MET A 1 89 ? -0.844 -7.387 7.113 1.00 95.69 89 MET A CA 1
ATOM 694 C C . MET A 1 89 ? -1.020 -7.023 8.592 1.00 95.69 89 MET A C 1
ATOM 696 O O . MET A 1 89 ? -1.573 -7.813 9.352 1.00 95.69 89 MET A O 1
ATOM 700 N N . HIS A 1 90 ? -0.597 -5.824 9.001 1.00 95.12 90 HIS A N 1
ATOM 701 C CA . HIS A 1 90 ? -0.831 -5.316 10.357 1.00 95.12 90 HIS A CA 1
ATOM 702 C C . HIS A 1 90 ? -2.329 -5.271 10.705 1.00 95.12 90 HIS A C 1
ATOM 704 O O . HIS A 1 90 ? -2.744 -5.833 11.716 1.00 95.12 90 HIS A O 1
ATOM 710 N N . ASP A 1 91 ? -3.146 -4.674 9.831 1.00 92.94 91 ASP A N 1
ATOM 711 C CA . ASP A 1 91 ? -4.601 -4.600 10.003 1.00 92.94 91 ASP A CA 1
ATOM 712 C C . ASP A 1 91 ? -5.235 -6.008 10.049 1.00 92.94 91 ASP A C 1
ATOM 714 O O . ASP A 1 91 ? -6.144 -6.263 10.843 1.00 92.94 91 ASP A O 1
ATOM 718 N N . ALA A 1 92 ? -4.727 -6.952 9.246 1.00 91.12 92 ALA A N 1
ATOM 719 C CA . ALA A 1 92 ? -5.166 -8.349 9.264 1.00 91.12 92 ALA A CA 1
ATOM 720 C C . ALA A 1 92 ? -4.824 -9.072 10.568 1.00 91.12 92 ALA A C 1
ATOM 722 O O . ALA A 1 92 ? -5.676 -9.773 11.111 1.00 91.12 92 ALA A O 1
ATOM 723 N N . ASN A 1 93 ? -3.635 -8.844 11.123 1.00 92.50 93 ASN A N 1
ATOM 724 C CA . ASN A 1 93 ? -3.253 -9.392 12.424 1.00 92.50 93 ASN A CA 1
ATOM 725 C C . ASN A 1 93 ? -4.099 -8.828 13.576 1.00 92.50 93 ASN A C 1
ATOM 727 O O . ASN A 1 93 ? -4.246 -9.486 14.605 1.00 92.50 93 ASN A O 1
ATOM 731 N N . HIS A 1 94 ? -4.691 -7.644 13.403 1.00 89.06 94 HIS A N 1
ATOM 732 C CA . HIS A 1 94 ? -5.681 -7.093 14.329 1.00 89.06 94 HIS A CA 1
ATOM 733 C C . HIS A 1 94 ? -7.101 -7.640 14.123 1.00 89.06 94 HIS A C 1
ATOM 735 O O . HIS A 1 94 ? -8.012 -7.245 14.850 1.00 89.06 94 HIS A O 1
ATOM 741 N N . GLY A 1 95 ? -7.301 -8.553 13.167 1.00 87.56 95 GLY A N 1
ATOM 742 C CA . GLY A 1 95 ? -8.607 -9.132 12.860 1.00 87.56 95 GLY A CA 1
ATOM 743 C C . GLY A 1 95 ? -9.546 -8.149 12.166 1.00 87.56 95 GLY A C 1
ATOM 744 O O . GLY A 1 95 ? -10.753 -8.333 12.191 1.00 87.56 95 GLY A O 1
ATOM 745 N N . ALA A 1 96 ? -9.030 -7.081 11.551 1.00 87.62 96 ALA A N 1
ATOM 746 C CA . ALA A 1 96 ? -9.902 -6.099 10.918 1.00 87.62 96 ALA A CA 1
ATOM 747 C C . ALA A 1 96 ? -10.574 -6.645 9.645 1.00 87.62 96 ALA A C 1
ATOM 749 O O . ALA A 1 96 ? -11.638 -6.165 9.280 1.00 87.62 96 ALA A O 1
ATOM 750 N N . TYR A 1 97 ? -10.002 -7.647 8.965 1.00 85.88 97 TYR A N 1
ATOM 751 C CA . TYR A 1 97 ? -10.577 -8.202 7.728 1.00 85.88 97 TYR A CA 1
ATOM 752 C C . TYR A 1 97 ? -11.572 -9.360 7.931 1.00 85.88 97 TYR A C 1
ATOM 754 O O . TYR A 1 97 ? -12.228 -9.721 6.955 1.00 85.88 97 TYR A O 1
ATOM 762 N N . SER A 1 98 ? -11.715 -9.909 9.148 1.00 72.75 98 SER A N 1
ATOM 763 C CA . SER A 1 98 ? -12.542 -11.099 9.435 1.00 72.75 98 SER A CA 1
ATOM 764 C C . SER A 1 98 ? -13.235 -11.040 10.783 1.00 72.75 98 S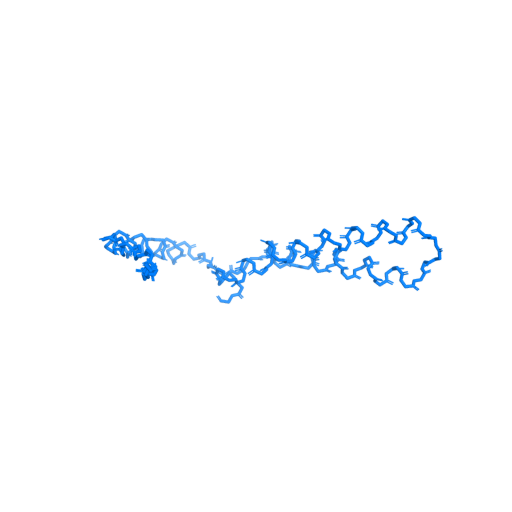ER A C 1
ATOM 766 O O . SER A 1 98 ? -12.651 -10.456 11.719 1.00 72.75 98 SER A O 1
#

Foldseek 3Di:
DDDDDDDDDDPPPPCPVVVVVVVVVVVVVCVVVVHDQADDPVLVVLLVVLVCQQVVLVVVLVVDPDPVSNVVSVVSNVVSVVSCVPPVVVCVVVVRHD

Secondary structure (DSSP, 8-state):
-----PPP-----STHHHHHHHHHHHHHHHHHTT--SS--HHHHHHHHHHHHHHHHHHHHHTT---HHHHHHHHHHHHHHHHHIIIIIIHHHHTTTT-

Sequence (98 aa):
MNKDFTAPVFLKSSNQGFYKTLNTRVTAYFSEKKLTKHANPGMVFKSFFMLSLYFSPIVISLFLSNTFLFIGLWCIAGIGMAGIGLAVMHDANHGAYS